Protein AF-A0A968FWA3-F1 (afdb_monomer_lite)

Sequence (88 aa):
LARHAPHLQPPPDPVRQDLQETGREVGVLARDLFPEGFALAVGESRRESLLQKTREALRSGAGTLYEPAFESNGAWFRADILHRGKNG

pLDDT: mean 83.85, std 11.38, range [50.34, 95.75]

Structure (mmCIF, N/CA/C/O backbone):
data_AF-A0A968FWA3-F1
#
_entry.id   AF-A0A968FWA3-F1
#
loop_
_atom_site.group_PDB
_atom_site.id
_atom_site.type_symbol
_atom_site.label_atom_id
_atom_site.label_alt_id
_atom_site.label_comp_id
_atom_site.label_asym_id
_atom_site.label_entity_id
_atom_site.label_seq_id
_atom_site.pdbx_PDB_ins_code
_atom_site.Cartn_x
_atom_site.Cartn_y
_atom_site.Cartn_z
_atom_site.occupancy
_atom_site.B_iso_or_equiv
_atom_site.auth_seq_id
_atom_site.auth_comp_id
_atom_site.auth_asym_id
_atom_site.auth_atom_id
_atom_site.pdbx_PDB_model_num
ATOM 1 N N 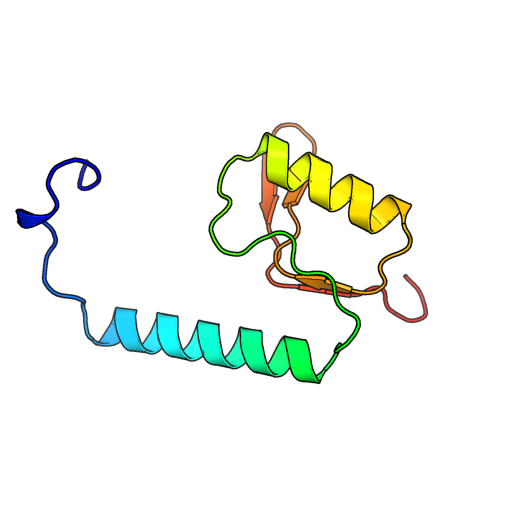. LEU A 1 1 ? 19.093 9.695 -14.680 1.00 50.34 1 LEU A N 1
ATOM 2 C CA . LEU A 1 1 ? 19.969 9.913 -15.857 1.00 50.34 1 LEU A CA 1
ATOM 3 C C . LEU A 1 1 ? 19.565 9.062 -17.075 1.00 50.34 1 LEU A C 1
ATOM 5 O O . LEU A 1 1 ? 19.537 9.616 -18.158 1.00 50.34 1 LEU A O 1
ATOM 9 N N . ALA A 1 2 ? 19.112 7.804 -16.937 1.00 51.88 2 ALA A N 1
ATOM 10 C CA . ALA A 1 2 ? 18.633 6.987 -18.077 1.00 51.88 2 ALA A CA 1
ATOM 11 C C . ALA A 1 2 ? 17.198 7.285 -18.587 1.00 51.88 2 ALA A C 1
ATOM 13 O O . ALA A 1 2 ? 16.775 6.751 -19.607 1.00 51.88 2 ALA A O 1
ATOM 14 N N . ARG A 1 3 ? 16.431 8.154 -17.910 1.00 50.47 3 ARG A N 1
ATOM 15 C CA . ARG A 1 3 ? 15.019 8.434 -18.253 1.00 50.47 3 ARG A CA 1
ATOM 16 C C . ARG A 1 3 ? 14.833 9.172 -19.595 1.00 50.47 3 ARG A C 1
ATOM 18 O O . ARG A 1 3 ? 13.719 9.232 -20.091 1.00 50.47 3 ARG A O 1
ATOM 25 N N . HIS A 1 4 ? 15.903 9.722 -20.176 1.00 56.84 4 HIS A N 1
ATOM 26 C CA . HIS A 1 4 ? 15.853 10.572 -21.377 1.00 56.84 4 HIS A CA 1
ATOM 27 C C . HIS A 1 4 ? 16.590 9.991 -22.599 1.00 56.84 4 HIS A C 1
ATOM 29 O O . HIS A 1 4 ? 16.627 10.634 -23.642 1.00 56.84 4 HIS A O 1
ATOM 35 N N . ALA A 1 5 ? 17.150 8.780 -22.503 1.00 68.69 5 ALA A N 1
ATOM 36 C CA . ALA A 1 5 ? 17.858 8.122 -23.604 1.00 68.69 5 ALA A CA 1
ATOM 37 C C . ALA A 1 5 ? 17.540 6.613 -23.612 1.00 68.69 5 ALA A C 1
ATOM 39 O O . ALA A 1 5 ? 18.322 5.818 -23.091 1.00 68.69 5 ALA A O 1
ATOM 40 N N . PRO A 1 6 ? 16.383 6.201 -24.169 1.00 61.84 6 PRO A N 1
ATOM 41 C CA . PRO A 1 6 ? 15.939 4.805 -24.143 1.00 61.84 6 PRO A CA 1
ATOM 42 C C . PRO A 1 6 ? 16.931 3.839 -24.810 1.00 61.84 6 PRO A C 1
ATOM 44 O O . PRO A 1 6 ? 17.05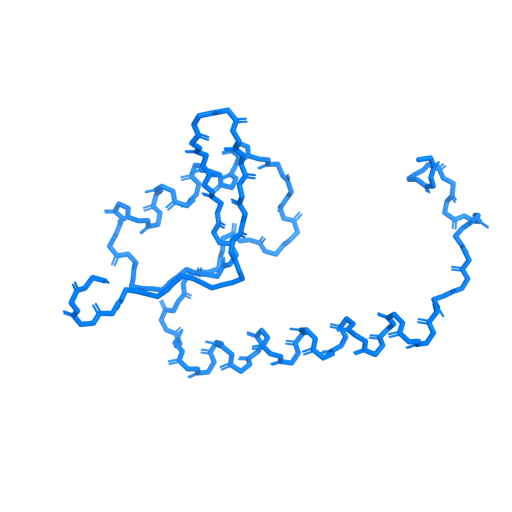2 2.701 -24.379 1.00 61.84 6 PRO A O 1
ATOM 47 N N . HIS A 1 7 ? 17.695 4.312 -25.800 1.00 72.19 7 HIS A N 1
ATOM 48 C CA . HIS A 1 7 ? 18.735 3.541 -26.493 1.00 72.19 7 HIS A CA 1
ATOM 49 C C . HIS A 1 7 ? 19.985 3.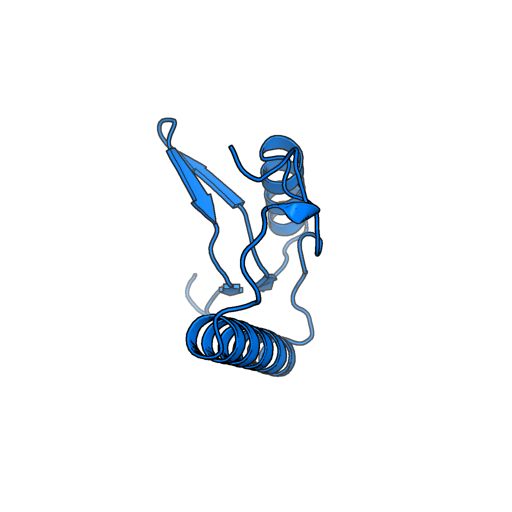251 -25.638 1.00 72.19 7 HIS A C 1
ATOM 51 O O . HIS A 1 7 ? 20.827 2.464 -26.053 1.00 72.19 7 HIS A O 1
ATOM 57 N N . LEU A 1 8 ? 20.123 3.884 -24.465 1.00 72.12 8 LEU A N 1
ATOM 58 C CA . LEU A 1 8 ? 21.197 3.618 -23.499 1.00 72.12 8 LEU A CA 1
ATOM 59 C C . LEU A 1 8 ? 20.753 2.675 -22.376 1.00 72.12 8 LEU A C 1
ATOM 61 O O . LEU A 1 8 ? 21.515 2.445 -21.436 1.00 72.12 8 LEU A O 1
ATOM 65 N N . GLN A 1 9 ? 19.518 2.163 -22.423 1.00 67.06 9 GLN A N 1
ATOM 66 C CA . GLN A 1 9 ? 19.088 1.165 -21.456 1.00 67.06 9 GLN A CA 1
ATOM 67 C C . GLN A 1 9 ? 19.810 -0.148 -21.766 1.00 67.06 9 GLN A C 1
ATOM 69 O O . GLN A 1 9 ? 19.688 -0.653 -22.885 1.00 67.06 9 GLN A O 1
ATOM 74 N N . PRO A 1 10 ? 20.581 -0.703 -20.815 1.00 68.75 10 PRO A N 1
ATOM 75 C CA . PRO A 1 10 ? 21.118 -2.039 -20.992 1.00 68.75 10 PRO A CA 1
ATOM 76 C C . PRO A 1 10 ? 19.953 -3.021 -21.192 1.00 68.75 10 PRO A C 1
ATOM 78 O O . PRO A 1 10 ? 18.860 -2.776 -20.664 1.00 68.75 10 PRO A O 1
ATOM 81 N N . PRO A 1 11 ? 20.163 -4.119 -21.939 1.00 70.88 11 PRO A N 1
ATOM 82 C CA . PRO A 1 11 ? 19.165 -5.172 -22.033 1.00 70.88 11 PRO A CA 1
ATOM 83 C C . PRO A 1 11 ? 18.737 -5.612 -20.624 1.00 70.88 11 PRO A C 1
ATOM 85 O O . PRO A 1 11 ? 19.546 -5.535 -19.689 1.00 70.88 11 PRO A O 1
ATOM 88 N N . PRO A 1 12 ? 17.475 -6.036 -20.448 1.00 68.19 12 PRO A N 1
ATOM 89 C CA . PRO A 1 12 ? 16.979 -6.439 -19.145 1.00 68.19 12 PRO A CA 1
ATOM 90 C C . PRO A 1 12 ? 17.877 -7.526 -18.553 1.00 68.19 12 PRO A C 1
ATOM 92 O O . PRO A 1 12 ? 18.139 -8.541 -19.193 1.00 68.19 12 PRO A O 1
ATOM 95 N N . ASP A 1 13 ? 18.361 -7.298 -17.338 1.00 82.81 13 ASP A N 1
ATOM 96 C CA . ASP A 1 13 ? 19.071 -8.314 -16.570 1.00 82.81 13 ASP A CA 1
ATOM 97 C C . ASP A 1 13 ? 18.080 -9.453 -16.259 1.00 82.81 13 ASP A C 1
ATOM 99 O O . ASP A 1 13 ? 17.054 -9.176 -15.624 1.00 82.81 13 ASP A O 1
ATOM 103 N N . PRO A 1 14 ? 18.343 -10.702 -16.692 1.00 81.25 14 PRO A N 1
ATOM 104 C CA . PRO A 1 14 ? 17.434 -11.827 -16.480 1.00 81.25 14 PRO A CA 1
ATOM 105 C C . PRO A 1 14 ? 17.042 -12.012 -15.011 1.00 81.25 14 PRO A C 1
ATOM 107 O O . PRO A 1 14 ? 15.884 -12.294 -14.719 1.00 81.25 14 PRO A O 1
ATOM 110 N N . VAL A 1 15 ? 17.966 -11.759 -14.077 1.00 82.88 15 VAL A N 1
ATOM 111 C CA . VAL A 1 15 ? 17.695 -11.850 -12.633 1.00 82.88 15 VAL A CA 1
ATOM 112 C C . VAL A 1 15 ? 16.706 -10.767 -12.196 1.00 82.88 15 VAL A C 1
ATOM 114 O O . VAL A 1 15 ? 15.820 -11.003 -11.377 1.00 82.88 15 VAL A O 1
ATOM 117 N N . ARG A 1 16 ? 16.814 -9.561 -12.764 1.00 77.44 16 ARG A N 1
ATOM 118 C CA . ARG A 1 16 ? 15.866 -8.471 -12.489 1.00 77.44 16 ARG A CA 1
ATOM 119 C C . ARG A 1 16 ? 14.503 -8.706 -13.121 1.00 77.44 16 ARG A C 1
ATOM 121 O O . ARG A 1 16 ? 13.516 -8.204 -12.585 1.00 77.44 16 ARG A O 1
ATOM 128 N N . GLN A 1 17 ? 14.439 -9.379 -14.266 1.00 82.38 17 GLN A N 1
ATOM 129 C CA . GLN A 1 17 ? 13.166 -9.751 -14.881 1.00 82.38 17 GLN A CA 1
ATOM 130 C C . GLN A 1 17 ? 12.443 -10.796 -14.035 1.00 82.38 17 GLN A C 1
ATOM 132 O O . GLN A 1 17 ? 11.273 -10.602 -13.727 1.00 82.38 17 GLN A O 1
ATOM 137 N N . ASP A 1 18 ? 13.157 -11.827 -13.590 1.00 82.50 18 ASP A N 1
ATOM 138 C CA . ASP A 1 18 ? 12.611 -12.893 -12.746 1.00 82.50 18 ASP A CA 1
ATOM 139 C C . ASP A 1 18 ? 12.055 -12.354 -11.415 1.00 82.50 18 ASP A C 1
ATOM 141 O O . ASP A 1 18 ? 10.941 -12.678 -10.998 1.00 82.50 18 ASP A O 1
ATOM 145 N N . LEU A 1 19 ? 12.773 -11.412 -10.793 1.00 80.69 19 LEU A N 1
ATOM 146 C CA . LEU A 1 19 ? 12.310 -10.741 -9.576 1.00 80.69 19 LEU A CA 1
ATOM 147 C C . LEU A 1 19 ? 11.041 -9.900 -9.804 1.00 80.69 19 LEU A C 1
ATOM 149 O O . LEU A 1 19 ? 10.150 -9.878 -8.954 1.00 80.69 19 LEU A O 1
ATOM 153 N N . GLN A 1 20 ? 10.949 -9.198 -10.938 1.00 80.25 20 GLN A N 1
ATOM 154 C CA . GLN A 1 20 ? 9.749 -8.431 -11.296 1.00 80.25 20 GLN A CA 1
ATOM 155 C C . GLN A 1 20 ? 8.552 -9.346 -11.547 1.00 80.25 20 GLN A C 1
ATOM 157 O O . GLN A 1 20 ? 7.445 -9.035 -11.107 1.00 80.25 20 GLN A O 1
ATOM 162 N N . GLU A 1 21 ? 8.778 -10.470 -12.219 1.00 84.94 21 GLU A N 1
ATOM 163 C CA . GLU A 1 21 ? 7.743 -11.452 -12.518 1.00 84.94 21 GLU A CA 1
ATOM 164 C C . GLU A 1 21 ? 7.214 -12.107 -11.240 1.00 84.94 21 GLU A C 1
ATOM 166 O O . GLU A 1 21 ? 6.008 -12.131 -11.007 1.00 84.94 21 GLU A O 1
ATOM 171 N N . THR A 1 22 ? 8.113 -12.500 -10.338 1.00 85.50 22 THR A N 1
ATOM 172 C CA . THR A 1 22 ? 7.744 -13.010 -9.011 1.00 85.50 22 THR A CA 1
ATOM 173 C C . THR A 1 22 ? 6.906 -11.985 -8.238 1.00 85.50 22 THR A C 1
ATOM 175 O O . THR A 1 22 ? 5.874 -12.317 -7.653 1.00 85.50 22 THR A O 1
ATOM 178 N N . GLY A 1 23 ? 7.296 -10.705 -8.266 1.00 81.50 23 GLY A N 1
ATOM 179 C CA . GLY A 1 23 ? 6.511 -9.629 -7.653 1.00 81.50 23 GLY A CA 1
ATOM 180 C C . GLY A 1 23 ? 5.113 -9.483 -8.269 1.00 81.50 23 GLY A C 1
ATOM 181 O O . GLY A 1 23 ? 4.133 -9.272 -7.550 1.00 81.50 23 GLY A O 1
ATOM 182 N N . ARG A 1 24 ? 4.999 -9.654 -9.592 1.00 84.12 24 ARG A N 1
ATOM 183 C CA . ARG A 1 24 ? 3.719 -9.651 -10.315 1.00 84.12 24 ARG A CA 1
ATOM 184 C C . ARG A 1 24 ? 2.824 -10.803 -9.862 1.00 84.12 24 ARG A C 1
ATOM 186 O O . ARG A 1 24 ? 1.639 -10.580 -9.624 1.00 84.12 24 ARG A O 1
ATOM 193 N N . GLU A 1 25 ? 3.374 -12.005 -9.722 1.00 86.44 25 GLU A N 1
ATOM 194 C CA . GLU A 1 25 ? 2.643 -13.189 -9.257 1.00 86.44 25 GLU A CA 1
ATOM 195 C C . GLU A 1 25 ? 2.114 -13.017 -7.833 1.00 86.44 25 GLU A C 1
ATOM 197 O O . GLU A 1 25 ? 0.934 -13.263 -7.581 1.00 86.44 25 GLU A O 1
ATOM 202 N N . VAL A 1 26 ? 2.942 -12.503 -6.917 1.00 83.94 26 VAL A N 1
ATOM 203 C CA . VAL A 1 26 ? 2.514 -12.186 -5.545 1.00 83.94 26 VAL A CA 1
ATOM 204 C C . VAL A 1 26 ? 1.378 -11.161 -5.551 1.00 83.94 26 VAL A C 1
ATOM 206 O O . VAL A 1 26 ? 0.392 -11.327 -4.832 1.00 83.94 26 VAL A O 1
ATOM 209 N N . GLY A 1 27 ? 1.470 -10.129 -6.395 1.00 81.12 27 GLY A N 1
ATOM 210 C CA . GLY A 1 27 ? 0.407 -9.136 -6.556 1.00 81.12 27 GLY A CA 1
ATOM 211 C C . GLY A 1 27 ? -0.906 -9.721 -7.089 1.00 81.12 27 GLY A C 1
ATOM 212 O O . GLY A 1 27 ? -1.979 -9.283 -6.674 1.00 81.12 27 GLY A O 1
ATOM 213 N N . VAL A 1 28 ? -0.844 -10.718 -7.979 1.00 85.62 28 VAL A N 1
ATOM 214 C CA . VAL A 1 28 ? -2.026 -11.456 -8.461 1.00 85.62 28 VAL A CA 1
ATOM 215 C C . VAL A 1 28 ? -2.629 -12.293 -7.336 1.00 85.62 28 VAL A C 1
ATOM 217 O O . VAL A 1 28 ? -3.812 -12.145 -7.048 1.00 85.62 28 VAL A O 1
ATOM 220 N N . LEU A 1 29 ? -1.819 -13.083 -6.630 1.00 86.44 29 LEU A N 1
ATOM 221 C CA . LEU A 1 29 ? -2.296 -13.912 -5.521 1.00 86.44 29 LEU A CA 1
ATOM 222 C C . LEU A 1 29 ? -2.939 -13.071 -4.407 1.00 86.44 29 LEU A C 1
ATOM 224 O O . LEU A 1 29 ? -3.957 -13.444 -3.828 1.00 86.44 29 LEU A O 1
ATOM 228 N N . ALA A 1 30 ? -2.375 -11.899 -4.121 1.00 82.62 30 ALA A N 1
ATOM 229 C CA . ALA A 1 30 ? -2.933 -10.976 -3.144 1.00 82.62 30 ALA A CA 1
ATOM 230 C C . ALA A 1 30 ? -4.339 -10.478 -3.533 1.00 82.62 30 ALA A C 1
ATOM 232 O O . ALA A 1 30 ? -5.141 -10.178 -2.646 1.00 82.62 30 ALA A O 1
ATOM 233 N N . ARG A 1 31 ? -4.650 -10.397 -4.835 1.00 85.19 31 ARG A N 1
ATOM 234 C CA . ARG A 1 31 ? -5.989 -10.071 -5.363 1.00 85.19 31 ARG A CA 1
ATOM 235 C C . ARG A 1 31 ? -6.968 -11.223 -5.215 1.00 85.19 31 ARG A C 1
ATOM 237 O O . ARG A 1 31 ? -8.117 -10.973 -4.873 1.00 85.19 31 ARG A O 1
ATOM 244 N N . ASP A 1 32 ? -6.500 -12.457 -5.347 1.00 88.50 32 ASP A N 1
ATOM 245 C CA . ASP A 1 32 ? -7.331 -13.636 -5.087 1.00 88.50 32 ASP A CA 1
ATOM 246 C C . ASP A 1 32 ? -7.698 -13.760 -3.597 1.00 88.50 32 ASP A C 1
ATOM 248 O O . ASP A 1 32 ? -8.804 -14.175 -3.257 1.00 88.50 32 ASP A O 1
ATOM 252 N N . LEU A 1 33 ? -6.796 -13.355 -2.693 1.00 87.50 33 LEU A N 1
ATOM 253 C CA . LEU A 1 33 ? -7.043 -13.365 -1.245 1.00 87.50 33 LEU A CA 1
ATOM 254 C C . LEU A 1 33 ? -8.031 -12.284 -0.783 1.00 87.50 33 LEU A C 1
ATOM 256 O O . LEU A 1 33 ? -8.752 -12.493 0.195 1.00 87.50 33 LEU A O 1
ATOM 260 N N . PHE A 1 34 ? -8.073 -11.135 -1.463 1.00 89.38 34 PHE A N 1
ATOM 261 C CA . PHE A 1 34 ? -8.978 -10.031 -1.135 1.00 89.38 34 PHE A CA 1
ATOM 262 C C . PHE A 1 34 ? -9.641 -9.472 -2.403 1.00 89.38 34 PHE A C 1
ATOM 264 O O . PHE A 1 34 ? -9.317 -8.364 -2.836 1.00 89.38 34 PHE A O 1
ATOM 271 N N . PRO A 1 35 ? -10.604 -10.202 -2.988 1.00 87.44 35 PRO A N 1
ATOM 272 C CA . PRO A 1 35 ? -11.195 -9.851 -4.283 1.00 87.44 35 PRO A CA 1
ATOM 273 C C . PRO A 1 35 ? -11.906 -8.488 -4.281 1.00 87.44 35 PRO A C 1
ATOM 275 O O . PRO A 1 35 ? -11.963 -7.819 -5.307 1.00 87.44 35 PRO A O 1
ATOM 278 N N . GLU A 1 36 ? -12.373 -8.039 -3.114 1.00 88.19 36 GLU A N 1
ATOM 279 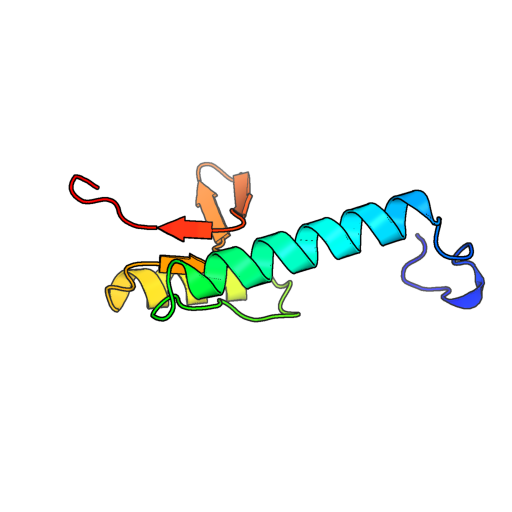C CA . GLU A 1 36 ? -13.015 -6.732 -2.912 1.00 88.19 36 GLU A CA 1
ATOM 280 C C . GLU A 1 36 ? -12.012 -5.574 -2.721 1.00 88.19 36 GLU A C 1
ATOM 282 O O . GLU A 1 36 ? -12.394 -4.448 -2.393 1.00 88.19 36 GLU A O 1
ATOM 287 N N . GLY A 1 37 ? -10.708 -5.839 -2.838 1.00 87.19 37 GLY A N 1
ATOM 288 C CA . GLY A 1 37 ? -9.673 -4.845 -2.591 1.00 87.19 37 GLY A CA 1
ATOM 289 C C . GLY A 1 37 ? -9.577 -3.785 -3.688 1.00 87.19 37 GLY A C 1
ATOM 290 O O . GLY A 1 37 ? -9.686 -4.061 -4.881 1.00 87.19 37 GLY A O 1
ATOM 291 N N . PHE A 1 38 ? -9.318 -2.542 -3.282 1.00 88.06 38 PHE A N 1
ATOM 292 C CA . PHE A 1 38 ? -9.242 -1.404 -4.192 1.00 88.06 38 PHE A CA 1
ATOM 293 C C . PHE A 1 38 ? -7.802 -1.136 -4.644 1.00 88.06 38 PHE A C 1
ATOM 295 O O . PHE A 1 38 ? -6.920 -0.881 -3.823 1.00 88.06 38 PHE A O 1
ATOM 302 N N . ALA A 1 39 ? -7.553 -1.154 -5.955 1.00 83.62 39 ALA A N 1
ATOM 303 C CA . ALA A 1 39 ? -6.248 -0.817 -6.522 1.00 83.62 39 ALA A CA 1
ATOM 304 C C . ALA A 1 39 ? -6.150 0.683 -6.835 1.00 83.62 39 ALA A C 1
ATOM 306 O O . ALA A 1 39 ? -6.907 1.211 -7.647 1.00 83.62 39 ALA A O 1
ATOM 307 N N . LEU A 1 40 ? -5.172 1.371 -6.237 1.00 77.06 40 LEU A N 1
ATOM 308 C CA . LEU A 1 40 ? -5.070 2.841 -6.263 1.00 77.06 40 LEU A CA 1
ATOM 309 C C . LEU A 1 40 ? -4.485 3.449 -7.558 1.00 77.06 40 LEU A C 1
ATOM 311 O O . LEU A 1 40 ? -4.302 4.666 -7.645 1.00 77.06 40 LEU A O 1
ATOM 315 N N . ALA A 1 41 ? -4.354 2.605 -8.586 1.00 64.69 41 ALA A N 1
ATOM 316 C CA . ALA A 1 41 ? -4.037 2.836 -10.000 1.00 64.69 41 ALA A CA 1
ATOM 317 C C . ALA A 1 41 ? -2.669 2.284 -10.418 1.00 64.69 41 ALA A C 1
ATOM 319 O O . ALA A 1 41 ? -1.618 2.748 -9.986 1.00 64.69 41 ALA A O 1
ATOM 320 N N . VAL A 1 42 ? -2.711 1.339 -11.357 1.00 58.38 42 VAL A N 1
ATOM 321 C CA . VAL A 1 42 ? -1.543 0.850 -12.091 1.00 58.38 42 VAL A CA 1
ATOM 322 C C . VAL A 1 42 ? -1.016 1.991 -12.969 1.00 58.38 42 VAL A C 1
ATOM 324 O O . VAL A 1 42 ? -1.738 2.490 -13.829 1.00 58.38 42 VAL A O 1
ATOM 327 N N . GLY A 1 43 ? 0.226 2.427 -12.745 1.00 62.84 43 GLY A N 1
ATOM 328 C CA . GLY A 1 43 ? 0.906 3.436 -13.573 1.00 62.84 43 GLY A CA 1
ATOM 329 C C . GLY A 1 43 ? 0.787 4.895 -13.109 1.00 62.84 43 GLY A C 1
ATOM 330 O O . GLY A 1 43 ? 1.432 5.766 -13.692 1.00 62.84 43 GLY A O 1
ATOM 331 N N . GLU A 1 44 ? 0.035 5.184 -12.043 1.00 72.69 44 GLU A N 1
ATOM 332 C CA . GLU A 1 44 ? 0.073 6.497 -11.390 1.00 72.69 44 GLU A CA 1
ATOM 333 C C . GLU A 1 44 ? 1.284 6.567 -10.451 1.00 72.69 44 GLU A C 1
ATOM 335 O O . GLU A 1 44 ? 1.435 5.748 -9.548 1.00 72.69 44 GLU A O 1
ATOM 340 N N . SER A 1 45 ? 2.151 7.560 -10.646 1.00 74.81 45 SER A N 1
ATOM 341 C CA . SER A 1 45 ? 3.345 7.772 -9.809 1.00 74.81 45 SER A CA 1
ATOM 342 C C . SER A 1 45 ? 3.360 9.136 -9.125 1.00 74.81 45 SER A C 1
ATOM 344 O O . SER A 1 45 ? 4.256 9.425 -8.325 1.00 74.81 45 SER A O 1
ATOM 346 N N . ARG A 1 46 ? 2.361 9.990 -9.390 1.00 88.00 46 ARG A N 1
ATOM 347 C CA . ARG A 1 46 ? 2.266 11.298 -8.753 1.00 88.00 46 ARG A CA 1
ATOM 348 C C . ARG A 1 46 ? 1.843 11.129 -7.298 1.00 88.00 46 ARG A C 1
ATOM 350 O O . ARG A 1 46 ? 0.694 10.817 -6.996 1.00 88.00 46 ARG A O 1
ATOM 357 N N . ARG A 1 47 ? 2.781 11.418 -6.393 1.00 89.38 47 ARG A N 1
ATOM 358 C CA . ARG A 1 47 ? 2.612 11.358 -4.932 1.00 89.38 47 ARG A CA 1
ATOM 359 C C . ARG A 1 47 ? 1.276 11.928 -4.443 1.00 89.38 47 ARG A C 1
ATOM 361 O O . ARG A 1 47 ? 0.561 11.245 -3.724 1.00 89.38 47 ARG A O 1
ATOM 368 N N . GLU A 1 48 ? 0.933 13.155 -4.835 1.00 91.31 48 GLU A N 1
ATOM 369 C CA . GLU A 1 48 ? -0.300 13.826 -4.387 1.00 91.31 48 GLU A CA 1
ATOM 370 C C . GLU A 1 48 ? -1.567 13.058 -4.793 1.00 91.31 48 GLU A C 1
ATOM 372 O O . GLU A 1 48 ? -2.457 12.868 -3.968 1.00 91.31 48 GLU A O 1
ATOM 377 N N . SER A 1 49 ? -1.607 12.555 -6.033 1.00 91.38 49 SER A N 1
ATOM 378 C CA . SER A 1 49 ? -2.712 11.746 -6.571 1.00 91.38 49 SER A CA 1
ATOM 379 C C . SER A 1 49 ? -2.885 10.463 -5.755 1.00 91.38 49 SER A C 1
ATOM 381 O O . SER A 1 49 ? -3.984 10.150 -5.302 1.00 91.38 49 SER A O 1
ATOM 383 N N . LEU A 1 50 ? -1.785 9.758 -5.474 1.00 93.06 50 LEU A N 1
ATOM 384 C CA . LEU A 1 50 ? -1.810 8.525 -4.684 1.00 93.06 50 LEU A CA 1
ATOM 385 C C . LEU A 1 50 ? -2.257 8.766 -3.234 1.00 93.06 50 LEU A C 1
ATOM 387 O O . LEU A 1 50 ? -3.080 8.012 -2.713 1.00 93.06 50 LEU A O 1
ATOM 391 N N . LEU A 1 51 ? -1.765 9.826 -2.586 1.00 94.31 51 LEU A N 1
ATOM 392 C CA . LEU A 1 51 ? -2.170 10.198 -1.224 1.00 94.31 51 LEU A CA 1
ATOM 393 C C . LEU A 1 51 ? -3.654 10.581 -1.154 1.00 94.31 51 LEU A C 1
ATOM 395 O O . LEU A 1 51 ? -4.339 10.237 -0.187 1.00 94.31 51 LEU A O 1
ATOM 399 N N . GLN A 1 52 ? -4.156 11.298 -2.162 1.00 93.94 52 GLN A N 1
ATOM 400 C CA . GLN A 1 52 ? -5.565 11.664 -2.252 1.00 93.94 52 GLN A CA 1
ATOM 401 C C . GLN A 1 52 ? -6.443 10.423 -2.430 1.00 93.94 52 GLN A C 1
ATOM 403 O O . GLN A 1 52 ? -7.333 10.192 -1.611 1.00 93.94 52 GLN A O 1
ATOM 408 N N . LYS A 1 53 ? -6.147 9.582 -3.425 1.00 93.69 53 LYS A N 1
ATOM 409 C CA . LYS A 1 53 ? -6.913 8.359 -3.689 1.00 93.69 53 LYS A CA 1
ATOM 410 C C . LYS A 1 53 ? -6.898 7.408 -2.492 1.00 93.69 53 LYS A C 1
ATOM 412 O O . LYS A 1 53 ? -7.935 6.856 -2.139 1.00 93.69 53 LYS A O 1
ATOM 417 N N . THR A 1 54 ? -5.749 7.255 -1.821 1.00 94.62 54 THR A N 1
ATOM 418 C CA . THR A 1 54 ? -5.646 6.408 -0.616 1.00 94.62 54 THR A CA 1
ATOM 419 C C . THR A 1 54 ? -6.604 6.908 0.464 1.00 94.62 54 THR A C 1
ATOM 421 O O . THR A 1 54 ? -7.325 6.130 1.084 1.00 94.62 54 THR A O 1
ATOM 424 N N . ARG A 1 55 ? -6.672 8.228 0.660 1.00 94.88 55 ARG A N 1
ATOM 425 C CA . ARG A 1 55 ? -7.564 8.863 1.636 1.00 94.88 55 ARG A CA 1
ATOM 426 C C . ARG A 1 55 ? -9.037 8.700 1.279 1.00 94.88 55 ARG A C 1
ATOM 428 O O . ARG A 1 55 ? -9.846 8.469 2.171 1.00 94.88 55 ARG A O 1
ATOM 435 N N . GLU A 1 56 ? -9.387 8.826 0.005 1.00 95.06 56 GLU A N 1
ATOM 436 C CA . GLU A 1 56 ? -10.751 8.616 -0.495 1.00 95.06 56 GLU A CA 1
ATOM 437 C C . GLU A 1 56 ? -11.190 7.155 -0.326 1.00 95.06 56 GLU A C 1
ATOM 439 O O . GLU A 1 56 ? -12.288 6.891 0.168 1.00 95.06 56 GLU A O 1
ATOM 444 N N . ALA A 1 57 ? -10.309 6.203 -0.630 1.00 94.19 57 ALA A N 1
ATOM 445 C CA . ALA A 1 57 ? -10.577 4.780 -0.452 1.00 94.19 57 ALA A CA 1
ATOM 446 C C . ALA A 1 57 ? -10.744 4.406 1.036 1.00 94.19 57 ALA A C 1
ATOM 448 O O . ALA A 1 57 ? -11.679 3.703 1.411 1.00 94.19 57 ALA A O 1
ATOM 449 N N . LEU A 1 58 ? -9.912 4.960 1.925 1.00 93.38 58 LEU A N 1
ATOM 450 C CA . LEU A 1 58 ? -10.090 4.784 3.372 1.00 93.38 58 LEU A CA 1
ATOM 451 C C . LEU A 1 58 ? -11.399 5.407 3.880 1.00 93.38 58 LEU A C 1
ATOM 453 O O . LEU A 1 58 ? -12.091 4.800 4.694 1.00 93.38 58 LEU A O 1
ATOM 457 N N . ARG A 1 59 ? -11.760 6.604 3.397 1.00 94.81 59 ARG A N 1
ATOM 458 C CA . ARG A 1 59 ? -13.006 7.298 3.776 1.00 94.81 59 ARG A CA 1
ATOM 459 C C . ARG A 1 59 ? -14.264 6.581 3.299 1.00 94.81 59 ARG A C 1
ATOM 461 O O . ARG A 1 59 ? -15.278 6.649 3.981 1.00 94.81 59 ARG A O 1
ATOM 468 N N . SER A 1 60 ? -14.196 5.905 2.156 1.00 93.06 60 SER A N 1
ATOM 469 C CA . SER A 1 60 ? -15.290 5.074 1.639 1.00 93.06 60 SER A CA 1
ATOM 470 C C . SER A 1 60 ? -15.397 3.712 2.333 1.00 93.06 60 SER A C 1
ATOM 472 O O . SER A 1 60 ? -16.326 2.962 2.051 1.00 93.06 60 SER A O 1
ATOM 474 N N . GLY A 1 61 ? -14.501 3.405 3.277 1.00 92.06 61 GLY A N 1
ATOM 475 C CA . GLY A 1 61 ? -14.568 2.187 4.080 1.00 92.06 61 GLY A CA 1
ATOM 476 C C . GLY A 1 61 ? -13.934 0.967 3.419 1.00 92.06 61 GLY A C 1
ATOM 477 O O . GLY A 1 61 ? -14.242 -0.153 3.821 1.00 92.06 61 GLY A O 1
ATOM 478 N N . ALA A 1 62 ? -13.044 1.156 2.438 1.00 93.00 62 ALA A N 1
ATOM 479 C CA . ALA A 1 62 ? -12.340 0.046 1.805 1.00 93.00 62 ALA A CA 1
ATOM 480 C C . ALA A 1 62 ? -11.618 -0.828 2.850 1.00 93.00 62 ALA A C 1
ATOM 482 O O . ALA A 1 62 ? -10.845 -0.333 3.679 1.00 93.00 62 ALA A O 1
ATOM 483 N N . GLY A 1 63 ? -11.882 -2.138 2.807 1.00 92.69 63 GLY A N 1
ATOM 484 C CA . GLY A 1 63 ? -11.276 -3.124 3.707 1.00 92.69 63 GLY A CA 1
ATOM 485 C C . GLY A 1 63 ? -9.864 -3.540 3.290 1.00 92.69 63 GLY A C 1
ATOM 486 O O . GLY A 1 63 ? -9.040 -3.844 4.151 1.00 92.69 63 GLY A O 1
ATOM 487 N N . THR A 1 64 ? -9.571 -3.499 1.988 1.00 94.69 64 THR A N 1
ATOM 488 C CA . THR A 1 64 ? -8.249 -3.794 1.423 1.00 94.69 64 THR A CA 1
ATOM 489 C C . THR A 1 64 ? -7.880 -2.757 0.373 1.00 94.69 64 THR A C 1
ATOM 491 O O . THR A 1 64 ? -8.707 -2.407 -0.467 1.00 94.69 64 THR A O 1
ATOM 494 N N . LEU A 1 65 ? -6.633 -2.293 0.395 1.00 93.75 65 LEU A N 1
ATOM 495 C CA . LEU A 1 65 ? -6.045 -1.395 -0.592 1.00 93.75 65 LEU A CA 1
ATOM 496 C C . LEU A 1 65 ? -4.779 -2.024 -1.169 1.00 93.75 65 LEU A C 1
ATOM 498 O O . LEU A 1 65 ? -3.908 -2.449 -0.410 1.00 93.75 65 LEU A O 1
ATOM 502 N N . TYR A 1 66 ? -4.648 -2.017 -2.491 1.00 91.00 66 TYR A N 1
ATOM 503 C CA . TYR A 1 66 ? -3.407 -2.377 -3.173 1.00 91.00 66 TYR A CA 1
ATOM 504 C C . TYR A 1 66 ? -2.614 -1.127 -3.513 1.00 91.00 66 TYR A C 1
ATOM 506 O O . TYR A 1 66 ? -3.151 -0.155 -4.054 1.00 91.00 66 TYR A O 1
ATOM 514 N N . GLU A 1 67 ? -1.327 -1.190 -3.203 1.00 90.81 67 GLU A N 1
ATOM 515 C CA . GLU A 1 67 ? -0.365 -0.118 -3.404 1.00 90.81 67 GLU A CA 1
ATOM 516 C C . GLU A 1 67 ? -0.703 1.251 -2.759 1.00 90.81 67 GLU A C 1
ATOM 518 O O . GLU A 1 67 ? -0.439 2.293 -3.383 1.00 90.81 67 GLU A O 1
ATOM 523 N N . PRO A 1 68 ? -1.283 1.314 -1.538 1.00 93.75 68 PRO A N 1
ATOM 524 C CA . PRO A 1 68 ? -1.623 2.585 -0.907 1.00 93.75 68 PRO A CA 1
ATOM 525 C C . PRO A 1 68 ? -0.396 3.431 -0.584 1.00 93.75 68 PRO A C 1
ATOM 527 O O . PRO A 1 68 ? 0.689 2.915 -0.314 1.00 93.75 68 PRO A O 1
ATOM 530 N N . ALA A 1 69 ? -0.596 4.747 -0.572 1.00 94.69 69 ALA A N 1
ATOM 531 C CA . ALA A 1 69 ? 0.424 5.725 -0.226 1.00 94.69 69 ALA A CA 1
ATOM 532 C C . ALA A 1 69 ? 0.043 6.493 1.040 1.00 94.69 69 ALA A C 1
ATOM 534 O O . ALA A 1 69 ? -1.099 6.923 1.215 1.00 94.69 69 ALA A O 1
ATOM 535 N N . PHE A 1 70 ? 1.038 6.735 1.884 1.00 94.62 70 PHE A N 1
ATOM 536 C CA . PHE A 1 70 ? 0.898 7.462 3.137 1.00 94.62 70 PHE A CA 1
ATOM 537 C C . PHE A 1 70 ? 1.999 8.500 3.274 1.00 94.62 70 PHE A C 1
ATOM 539 O O . PHE A 1 70 ? 3.074 8.385 2.685 1.00 94.62 70 PHE A O 1
ATOM 546 N N . GLU A 1 71 ? 1.725 9.507 4.089 1.00 95.75 71 GLU A N 1
ATOM 547 C CA . GLU A 1 71 ? 2.689 10.521 4.473 1.00 95.75 71 GLU A CA 1
ATOM 548 C C . GLU A 1 71 ? 2.584 10.770 5.973 1.00 95.75 71 GLU A C 1
ATOM 550 O O . GLU A 1 71 ? 1.485 10.877 6.518 1.00 95.75 71 GLU A O 1
ATOM 555 N N . SER A 1 72 ? 3.736 10.866 6.629 1.00 93.62 72 SER A N 1
ATOM 556 C CA . SER A 1 72 ? 3.847 11.238 8.033 1.00 93.62 72 SER A CA 1
ATOM 557 C C . SER A 1 72 ? 5.208 11.877 8.286 1.00 93.62 72 SER A C 1
ATOM 559 O O . SER A 1 72 ? 6.227 11.381 7.809 1.00 93.62 72 SER A O 1
ATOM 561 N N . ASN A 1 73 ? 5.233 12.988 9.025 1.00 93.12 73 ASN A N 1
ATOM 562 C CA . ASN A 1 73 ? 6.458 13.706 9.405 1.00 93.12 73 ASN A CA 1
ATOM 563 C C . ASN A 1 73 ? 7.400 14.019 8.221 1.00 93.12 73 ASN A C 1
ATOM 565 O O . ASN A 1 73 ? 8.617 13.904 8.335 1.00 93.12 73 ASN A O 1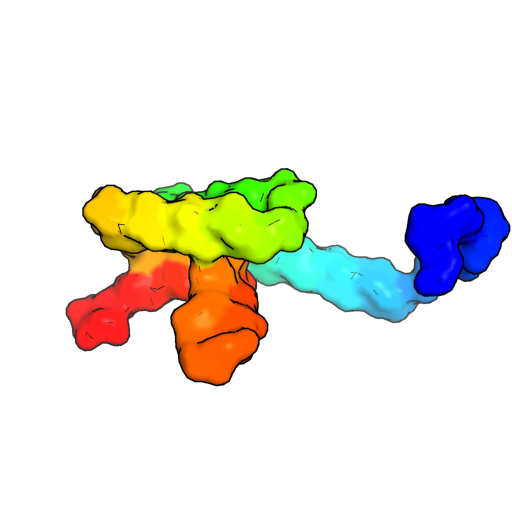
ATOM 569 N N . GLY A 1 74 ? 6.836 14.375 7.062 1.00 90.69 74 GLY A N 1
ATOM 570 C CA . GLY A 1 74 ? 7.594 14.691 5.844 1.00 90.69 74 GLY A CA 1
ATOM 571 C C . GLY A 1 74 ? 8.144 13.476 5.083 1.00 90.69 74 GLY A C 1
ATOM 572 O O . GLY A 1 74 ? 8.609 13.628 3.952 1.00 90.69 74 GLY A O 1
ATOM 573 N N . ALA A 1 75 ? 8.043 12.268 5.644 1.00 91.62 75 ALA A N 1
ATOM 574 C CA . ALA A 1 75 ? 8.333 11.020 4.950 1.00 91.62 75 ALA A CA 1
ATOM 575 C C . ALA A 1 75 ? 7.071 10.489 4.260 1.00 91.62 75 ALA A C 1
ATOM 577 O O . ALA A 1 75 ? 5.969 10.580 4.799 1.00 91.62 75 ALA A O 1
ATOM 578 N N . TRP A 1 76 ? 7.235 9.900 3.076 1.00 92.19 76 TRP A N 1
ATOM 579 C CA . TRP A 1 76 ? 6.153 9.209 2.380 1.00 92.19 76 TRP A CA 1
ATOM 580 C C . TRP A 1 76 ? 6.554 7.770 2.096 1.00 92.19 76 TRP A C 1
ATOM 582 O O . TRP A 1 76 ? 7.720 7.480 1.828 1.00 92.19 76 TRP A O 1
ATOM 592 N N . PHE A 1 77 ? 5.583 6.876 2.183 1.00 91.69 77 PHE A N 1
ATOM 593 C CA . PHE A 1 77 ? 5.787 5.450 2.010 1.00 91.69 77 PHE A CA 1
ATOM 594 C C . PHE A 1 77 ? 4.619 4.848 1.246 1.00 91.69 77 PHE A C 1
ATOM 596 O O . PHE A 1 77 ? 3.509 5.387 1.230 1.00 91.69 77 PHE A O 1
ATOM 603 N N . ARG A 1 78 ? 4.899 3.721 0.599 1.00 91.62 78 ARG A N 1
ATOM 604 C CA . ARG A 1 78 ? 3.907 2.878 -0.055 1.00 91.62 78 ARG A CA 1
ATOM 605 C C . ARG A 1 78 ? 3.988 1.489 0.557 1.00 91.62 78 ARG A C 1
ATOM 607 O O . ARG A 1 78 ? 5.075 1.058 0.932 1.00 91.62 78 ARG A O 1
ATOM 614 N N . ALA A 1 79 ? 2.850 0.826 0.666 1.00 90.25 79 ALA A N 1
ATOM 615 C CA . ALA A 1 79 ? 2.784 -0.594 0.993 1.00 90.25 79 ALA A CA 1
ATOM 616 C C . ALA A 1 79 ? 2.293 -1.345 -0.241 1.00 90.25 79 ALA A C 1
ATOM 618 O O . ALA A 1 79 ? 1.531 -0.766 -1.004 1.00 90.25 79 ALA A O 1
ATOM 619 N N . ASP A 1 80 ? 2.666 -2.608 -0.430 1.00 86.19 80 ASP A N 1
ATOM 620 C CA . ASP A 1 80 ? 2.143 -3.406 -1.550 1.00 86.19 80 ASP A CA 1
ATOM 621 C C . ASP A 1 80 ? 0.656 -3.739 -1.350 1.00 86.19 80 ASP A C 1
ATOM 623 O O . ASP A 1 80 ? -0.154 -3.659 -2.275 1.00 86.19 80 ASP A O 1
ATOM 627 N N . ILE A 1 81 ? 0.277 -4.028 -0.103 1.00 89.50 81 ILE A N 1
ATOM 628 C CA . ILE A 1 81 ? -1.100 -4.269 0.321 1.00 89.50 81 ILE A CA 1
ATOM 629 C C . ILE A 1 81 ? -1.328 -3.734 1.738 1.00 89.50 81 ILE A C 1
ATOM 631 O O . ILE A 1 81 ? -0.488 -3.892 2.622 1.00 89.50 81 ILE A O 1
ATOM 635 N N . LEU A 1 82 ? -2.489 -3.123 1.966 1.00 92.50 82 LEU A N 1
ATOM 636 C CA . LEU A 1 82 ? -3.026 -2.837 3.293 1.00 92.50 82 LEU A CA 1
ATOM 637 C C . LEU A 1 82 ? -4.380 -3.527 3.422 1.00 92.50 82 LEU A C 1
ATOM 639 O O . LEU A 1 82 ? -5.293 -3.213 2.666 1.00 92.50 82 LEU A O 1
ATOM 643 N N . HIS A 1 83 ? -4.529 -4.415 4.398 1.00 92.81 83 HIS A N 1
ATOM 644 C CA . HIS A 1 83 ? -5.799 -5.056 4.727 1.00 92.81 83 HIS A CA 1
ATOM 645 C C . HIS A 1 83 ? -6.155 -4.778 6.186 1.00 92.81 83 HIS A C 1
ATOM 647 O O . HIS A 1 83 ? -5.306 -4.925 7.065 1.00 92.81 83 HIS A O 1
ATOM 653 N N . ARG A 1 84 ? -7.404 -4.384 6.443 1.00 91.62 84 ARG A N 1
ATOM 654 C CA . ARG A 1 84 ? -7.930 -4.202 7.797 1.00 91.62 84 ARG A CA 1
ATOM 655 C C . ARG A 1 84 ? -8.248 -5.563 8.406 1.00 91.62 84 ARG A C 1
ATOM 657 O O . ARG A 1 84 ? -9.161 -6.249 7.950 1.00 91.62 84 ARG A O 1
ATOM 664 N N . GLY A 1 85 ? -7.529 -5.926 9.462 1.00 86.94 85 GLY A N 1
ATOM 665 C CA . GLY A 1 85 ? -7.779 -7.159 10.197 1.00 86.94 85 GLY A CA 1
ATOM 666 C C . GLY A 1 85 ? -9.019 -7.062 11.088 1.00 86.94 85 GLY A C 1
ATOM 667 O O . GLY A 1 85 ? -9.586 -5.991 11.306 1.00 86.94 85 GLY A O 1
ATOM 668 N N . LYS A 1 86 ? -9.419 -8.191 11.687 1.00 85.75 86 LYS A N 1
ATOM 669 C CA . LYS A 1 86 ? -10.578 -8.261 12.603 1.00 85.75 86 LYS A CA 1
ATOM 670 C C . LYS A 1 86 ? -10.491 -7.282 13.786 1.00 85.75 86 LYS A C 1
ATOM 672 O O . LYS A 1 86 ? -11.525 -6.852 14.282 1.00 85.75 86 LYS A O 1
ATOM 677 N N . ASN A 1 87 ? -9.275 -6.926 14.207 1.00 86.06 87 ASN A N 1
ATOM 678 C CA . ASN A 1 87 ? -9.008 -6.075 15.371 1.00 86.06 87 ASN A CA 1
ATOM 679 C C . ASN A 1 87 ? -8.384 -4.716 15.004 1.00 86.06 87 ASN A C 1
ATOM 681 O O . ASN A 1 87 ? -7.865 -4.035 15.887 1.00 86.06 87 ASN A O 1
ATOM 685 N N . GLY A 1 88 ? -8.440 -4.329 13.725 1.00 63.19 88 GLY A N 1
ATOM 686 C CA . GLY A 1 88 ? -7.707 -3.179 13.189 1.00 63.19 88 GLY A CA 1
ATOM 687 C C . GLY A 1 88 ? -6.513 -3.632 12.378 1.00 63.19 88 GLY A C 1
ATOM 688 O O . GLY A 1 88 ? -5.499 -4.000 13.002 1.00 63.19 88 GLY A O 1
#

Radius of gyration: 16.01 Å; chains: 1; bounding box: 36×29×42 Å

Secondary structure (DSSP, 8-state):
-GGG-GGGPPPPPHHHHHHHHHHHHHHHHHHHH-TTPEE--TT---HHHHHHHHHHHHHTT-SEEES-EEEETTEEEE-SEEE--TT-

Foldseek 3Di:
DCPPPVVPDDDDDPVNVVVVVVVVVVLVVVCVVPVQEAELDDPDDPQVSLQV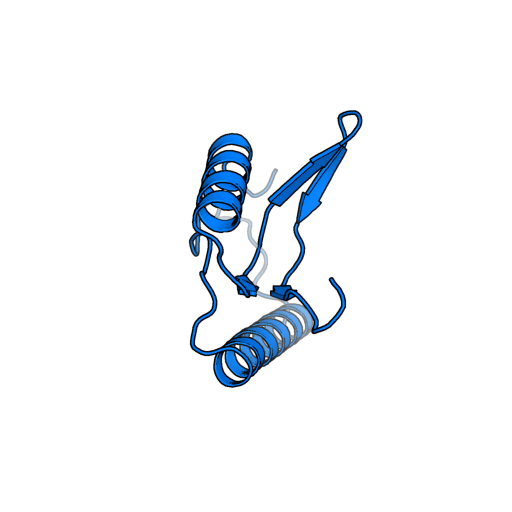SLVVCVVVPGQKYAFHWDDDPNDIDTDRMDGHDPVD